Protein AF-A0A418QGT0-F1 (afdb_monomer)

Nearest PDB structures (foldseek):
  1ftt-assembly1_A  TM=4.989E-01  e=2.028E+00  Rattus norvegicus

InterPro domains:
  IPR009057 Homedomain-like superfamily [SSF46689] (1-81)

Sequence (93 aa):
KVLGLQRQTVYSWFARWESAGLAGLANAKGQGRPAILTAADTAQVQAAVRANRQQLQDVTASLRQELDRQFSPLTLKRFLKSVVASGDASATA

Foldseek 3Di:
DPPPDDPVVVVQCVVLCVVPNPVSNDDDPPPDDDQQDDPVCVVVLVVLCVVPVPCLPVSQVVCCVVVVTDDDSVSSVVVVVVVVVVVVVPPPD

Mean predicted aligned error: 8.83 Å

Structure (mmCIF, N/CA/C/O backbone):
data_AF-A0A418QGT0-F1
#
_entry.id   AF-A0A418QGT0-F1
#
loop_
_atom_site.group_PDB
_atom_site.id
_atom_site.type_symbol
_atom_site.label_atom_id
_atom_site.label_alt_id
_atom_site.label_comp_id
_atom_site.label_asym_id
_atom_site.label_entity_id
_atom_site.label_seq_id
_atom_site.pdbx_PDB_ins_code
_atom_site.Cartn_x
_atom_site.Cartn_y
_atom_site.Cartn_z
_atom_site.occupancy
_atom_site.B_iso_or_equiv
_atom_site.auth_seq_id
_atom_site.auth_comp_id
_atom_site.auth_asym_id
_atom_site.auth_atom_id
_atom_site.pdbx_PDB_model_num
ATOM 1 N N . LYS A 1 1 ? 9.875 -21.092 -27.894 1.00 68.31 1 LYS A N 1
ATOM 2 C CA . LYS A 1 1 ? 9.763 -20.530 -26.525 1.00 68.31 1 LYS A CA 1
ATOM 3 C C . LYS A 1 1 ? 11.178 -20.352 -26.004 1.00 68.31 1 LYS A C 1
ATOM 5 O O . LYS A 1 1 ? 11.988 -21.225 -26.278 1.00 68.31 1 LYS A O 1
ATOM 10 N N . VAL A 1 2 ? 11.489 -19.248 -25.335 1.00 80.56 2 VAL A N 1
ATOM 11 C CA . VAL A 1 2 ? 12.798 -19.035 -24.694 1.00 80.56 2 VAL A CA 1
ATOM 12 C C . VAL A 1 2 ? 12.538 -19.091 -23.196 1.00 80.56 2 VAL A C 1
ATOM 14 O O . VAL A 1 2 ? 11.634 -18.403 -22.736 1.00 80.56 2 VAL A O 1
ATOM 17 N N . LEU A 1 3 ? 13.239 -19.960 -22.458 1.00 86.38 3 LEU A N 1
ATOM 18 C CA . LEU A 1 3 ? 13.035 -20.152 -21.009 1.00 86.38 3 LEU A CA 1
ATOM 19 C C . LEU A 1 3 ? 11.566 -20.430 -20.616 1.00 86.38 3 LEU A C 1
ATOM 21 O O . LEU A 1 3 ? 11.062 -19.920 -19.624 1.00 86.38 3 LEU A O 1
ATOM 25 N N . GLY A 1 4 ? 10.830 -21.179 -21.445 1.00 92.19 4 GLY A N 1
ATOM 26 C CA . GLY A 1 4 ? 9.398 -21.444 -21.230 1.00 92.19 4 GLY A CA 1
ATOM 27 C C . GLY A 1 4 ? 8.460 -20.265 -21.535 1.00 92.19 4 GLY A C 1
ATOM 28 O O . GLY A 1 4 ? 7.249 -20.464 -21.615 1.00 92.19 4 GLY A O 1
ATOM 29 N N . LEU A 1 5 ? 8.997 -19.076 -21.810 1.00 93.12 5 LEU A N 1
ATOM 30 C CA . LEU A 1 5 ? 8.251 -17.859 -22.120 1.00 93.12 5 LEU A CA 1
ATOM 31 C C . LEU A 1 5 ? 8.103 -17.631 -23.633 1.00 93.12 5 LEU A C 1
ATOM 33 O O . LEU A 1 5 ? 8.797 -18.219 -24.482 1.00 93.12 5 LEU A O 1
ATOM 37 N N . GLN A 1 6 ? 7.158 -16.761 -23.985 1.00 94.12 6 GLN A N 1
ATOM 38 C CA . GLN A 1 6 ? 7.006 -16.269 -25.350 1.00 94.12 6 GLN A CA 1
ATOM 39 C C . GLN A 1 6 ? 8.143 -15.298 -25.693 1.00 94.12 6 GLN A C 1
ATOM 41 O O . GLN A 1 6 ? 8.613 -14.542 -24.846 1.00 94.12 6 GLN A O 1
ATOM 46 N N . ARG A 1 7 ? 8.568 -15.292 -26.965 1.00 93.19 7 ARG A N 1
ATOM 47 C CA . ARG A 1 7 ? 9.637 -14.398 -27.448 1.00 93.19 7 ARG A CA 1
ATOM 48 C C . ARG A 1 7 ? 9.316 -12.926 -27.176 1.00 93.19 7 ARG A C 1
ATOM 50 O O . ARG A 1 7 ? 10.207 -12.183 -26.795 1.00 93.19 7 ARG A O 1
ATOM 57 N N . GLN A 1 8 ? 8.044 -12.542 -27.295 1.00 93.50 8 GLN A N 1
ATOM 58 C CA . GLN A 1 8 ? 7.582 -11.177 -27.043 1.00 93.50 8 GLN A CA 1
ATOM 59 C C . GLN A 1 8 ? 7.890 -10.699 -25.620 1.00 93.50 8 GLN A C 1
ATOM 61 O O . GLN A 1 8 ? 8.297 -9.557 -25.427 1.00 93.50 8 GLN A O 1
ATOM 66 N N . THR A 1 9 ? 7.747 -11.579 -24.626 1.00 92.69 9 THR A N 1
ATOM 67 C CA . THR A 1 9 ? 8.079 -11.270 -23.231 1.00 92.69 9 THR A CA 1
ATOM 68 C C . THR A 1 9 ? 9.561 -10.939 -23.091 1.00 92.69 9 THR A C 1
ATOM 70 O O . THR A 1 9 ? 9.903 -9.910 -22.515 1.00 92.69 9 THR A O 1
ATOM 73 N N . VAL A 1 10 ? 10.429 -11.757 -23.692 1.00 94.00 10 VAL A N 1
ATOM 74 C CA . VAL A 1 10 ? 11.882 -11.543 -23.669 1.00 94.00 10 VAL A CA 1
ATOM 75 C C . VAL A 1 10 ? 12.248 -10.235 -24.374 1.00 94.00 10 VAL A C 1
ATOM 77 O O . VAL A 1 10 ? 12.956 -9.421 -23.791 1.00 94.00 10 VAL A O 1
ATOM 80 N N . TYR A 1 11 ? 11.696 -9.971 -25.563 1.00 94.88 11 TYR A N 1
ATOM 81 C CA . TYR A 1 11 ? 11.911 -8.701 -26.271 1.00 94.88 11 TYR A CA 1
ATOM 82 C C . TYR A 1 11 ? 11.495 -7.483 -25.441 1.00 94.88 11 TYR A C 1
ATOM 84 O O . TYR A 1 11 ? 12.224 -6.496 -25.393 1.00 94.88 11 TYR A O 1
ATOM 92 N N . SER A 1 12 ? 10.359 -7.558 -24.740 1.00 93.75 12 SER A N 1
ATOM 93 C CA . SER A 1 12 ? 9.895 -6.460 -23.885 1.00 93.75 12 SER A CA 1
ATOM 94 C C . SER A 1 12 ? 10.870 -6.149 -22.744 1.00 93.75 12 SER A C 1
ATOM 96 O O . SER A 1 12 ? 11.031 -4.988 -22.378 1.00 93.75 12 SER A O 1
ATOM 98 N N . TRP A 1 13 ? 11.546 -7.162 -22.194 1.00 94.19 13 TRP A N 1
ATOM 99 C CA . TRP A 1 13 ? 12.549 -6.964 -21.148 1.00 94.19 13 TRP A CA 1
ATOM 100 C C . TRP A 1 13 ? 13.807 -6.308 -21.700 1.00 94.19 13 TRP A C 1
ATOM 102 O O . TRP A 1 13 ? 14.288 -5.351 -21.098 1.00 94.19 13 TRP A O 1
ATOM 112 N N . PHE A 1 14 ? 14.292 -6.764 -22.858 1.00 95.75 14 PHE A N 1
ATOM 113 C CA . PHE A 1 14 ? 15.444 -6.150 -23.520 1.00 95.75 14 PHE A CA 1
ATOM 114 C C . PHE A 1 14 ? 15.180 -4.683 -23.862 1.00 95.75 14 PHE A C 1
ATOM 116 O O . PHE A 1 14 ? 15.951 -3.832 -23.440 1.00 95.75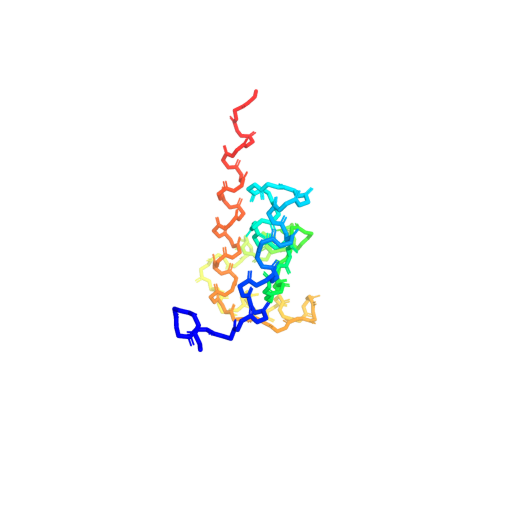 14 PHE A O 1
ATOM 123 N N . ALA A 1 15 ? 14.045 -4.357 -24.486 1.00 96.25 15 ALA A N 1
ATOM 124 C CA . ALA A 1 15 ? 13.699 -2.971 -24.815 1.00 96.25 15 ALA A CA 1
ATOM 125 C C . ALA A 1 15 ? 13.613 -2.062 -23.565 1.00 96.25 15 ALA A C 1
ATOM 127 O O . ALA A 1 15 ? 14.048 -0.907 -23.568 1.00 96.25 15 ALA A O 1
ATOM 128 N N . ARG A 1 16 ? 13.078 -2.586 -22.452 1.00 95.88 16 ARG A N 1
ATOM 129 C CA . ARG A 1 16 ? 13.030 -1.862 -21.169 1.00 95.88 16 ARG A CA 1
ATOM 130 C C . ARG A 1 16 ? 14.421 -1.662 -20.564 1.00 95.88 16 ARG A C 1
ATOM 132 O O . ARG A 1 16 ? 14.695 -0.605 -20.005 1.00 95.88 16 ARG A O 1
ATOM 139 N N . TRP A 1 17 ? 15.292 -2.659 -20.675 1.00 96.75 17 TRP A N 1
ATOM 140 C CA . TRP A 1 17 ? 16.669 -2.562 -20.205 1.00 96.75 17 TRP A CA 1
ATOM 141 C C . TRP A 1 17 ? 17.513 -1.614 -21.068 1.00 96.75 17 TRP A C 1
ATOM 143 O O . TRP A 1 17 ? 18.239 -0.795 -20.522 1.00 96.75 17 TRP A O 1
ATOM 153 N N . GLU A 1 18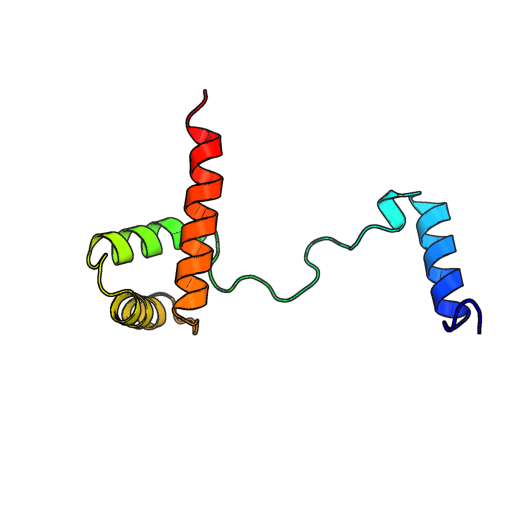 ? 17.383 -1.646 -22.393 1.00 97.44 18 GLU A N 1
ATOM 154 C CA . GLU A 1 18 ? 18.126 -0.749 -23.293 1.00 97.44 18 GLU A CA 1
AT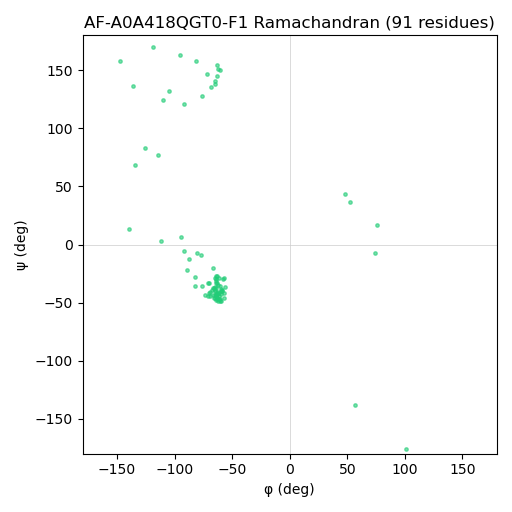OM 155 C C . GLU A 1 18 ? 17.766 0.727 -23.068 1.00 97.44 18 GLU A C 1
ATOM 157 O O . GLU A 1 18 ? 18.621 1.599 -23.185 1.00 97.44 18 GLU A O 1
ATOM 162 N N . SER A 1 19 ? 16.513 1.014 -22.703 1.00 96.44 19 SER A N 1
ATOM 163 C CA . SER A 1 19 ? 16.040 2.388 -22.480 1.00 96.44 19 SER A CA 1
ATOM 164 C C . SER A 1 19 ? 16.371 2.959 -21.098 1.00 96.44 19 SER A C 1
ATOM 166 O O . SER A 1 19 ? 16.618 4.157 -20.985 1.00 96.44 19 SER A O 1
ATOM 168 N N . ALA A 1 20 ? 16.353 2.140 -20.040 1.00 94.69 20 ALA A N 1
ATOM 169 C CA . ALA A 1 20 ? 16.474 2.624 -18.657 1.00 94.69 20 ALA A CA 1
ATOM 170 C C . ALA A 1 20 ? 17.363 1.749 -17.751 1.00 94.69 20 ALA A C 1
ATOM 172 O O . ALA A 1 20 ? 17.339 1.880 -16.523 1.00 94.69 20 ALA A O 1
ATOM 173 N N . GLY A 1 21 ? 18.140 0.832 -18.327 1.00 94.62 21 GLY A N 1
ATOM 174 C CA . GLY A 1 21 ? 19.020 -0.083 -17.605 1.00 94.62 21 GLY A CA 1
ATOM 175 C C . GLY A 1 21 ? 18.272 -0.927 -16.573 1.00 94.62 21 GLY A C 1
ATOM 176 O O . GLY A 1 21 ? 17.160 -1.409 -16.800 1.00 94.62 21 GLY A O 1
ATOM 177 N N . LEU A 1 22 ? 18.876 -1.082 -15.392 1.00 94.00 22 LEU A N 1
ATOM 178 C CA . LEU A 1 22 ? 18.278 -1.831 -14.283 1.00 94.00 22 LEU A CA 1
ATOM 179 C C . LEU A 1 22 ? 16.937 -1.227 -13.825 1.00 94.00 22 LEU A C 1
ATOM 181 O O . LEU A 1 22 ? 16.013 -1.967 -13.489 1.00 94.00 22 LEU A O 1
ATOM 185 N N . ALA A 1 23 ? 16.799 0.104 -13.855 1.00 91.94 23 ALA A N 1
ATOM 186 C CA . ALA A 1 23 ? 15.564 0.782 -13.458 1.00 91.94 23 ALA A CA 1
ATOM 187 C C . ALA A 1 23 ? 14.393 0.431 -14.390 1.00 91.94 23 ALA A C 1
ATOM 189 O O . ALA A 1 23 ? 13.260 0.295 -13.930 1.00 91.94 23 ALA A O 1
ATOM 190 N N . GLY A 1 24 ? 14.669 0.199 -15.677 1.00 92.50 24 GLY A N 1
ATOM 191 C CA . GLY A 1 24 ? 13.670 -0.232 -16.654 1.00 92.50 24 GLY A CA 1
ATOM 192 C C . GLY A 1 24 ? 13.072 -1.605 -16.358 1.00 92.50 24 GLY A C 1
ATOM 193 O O . GLY A 1 24 ? 11.920 -1.858 -16.708 1.00 92.50 24 GLY A O 1
ATOM 194 N N . LEU A 1 25 ? 13.809 -2.476 -15.667 1.00 93.69 25 LEU A N 1
ATOM 195 C CA . LEU A 1 25 ? 13.354 -3.813 -15.274 1.00 93.69 25 LEU A CA 1
ATOM 196 C C . LEU A 1 25 ? 12.597 -3.830 -13.939 1.00 93.69 25 LEU A C 1
ATOM 198 O O . LEU A 1 25 ? 11.951 -4.829 -13.626 1.00 93.69 25 LEU A O 1
ATOM 202 N N . ALA A 1 26 ? 12.635 -2.741 -13.167 1.00 91.56 26 ALA A N 1
ATOM 203 C CA . ALA A 1 26 ? 11.910 -2.651 -11.907 1.00 91.56 26 ALA A CA 1
ATOM 204 C C . ALA A 1 26 ? 10.388 -2.748 -12.116 1.00 91.56 26 ALA A C 1
ATOM 206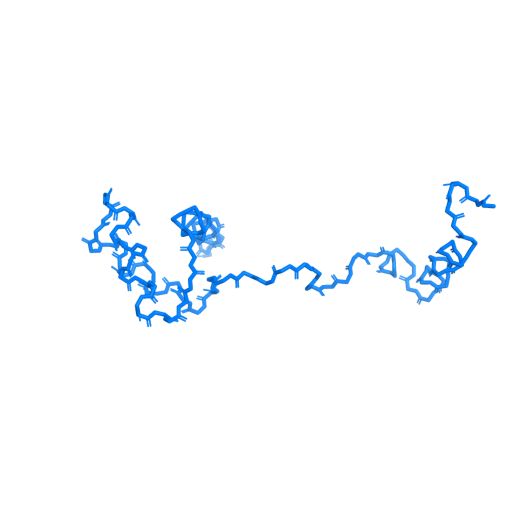 O O . ALA A 1 26 ? 9.841 -2.412 -13.174 1.00 91.56 26 ALA A O 1
ATOM 207 N N . ASN A 1 27 ? 9.679 -3.192 -11.077 1.00 89.12 27 ASN A N 1
ATOM 208 C CA . ASN A 1 27 ? 8.223 -3.110 -11.060 1.00 89.12 27 ASN A CA 1
ATOM 209 C C . ASN A 1 27 ? 7.800 -1.640 -11.062 1.00 89.12 27 ASN A C 1
ATOM 211 O O . ASN A 1 27 ? 8.379 -0.815 -10.353 1.00 89.12 27 ASN A O 1
ATOM 215 N N . ALA A 1 28 ? 6.770 -1.317 -11.841 1.00 83.56 28 ALA A N 1
ATOM 216 C CA . ALA A 1 28 ? 6.217 0.027 -11.828 1.00 83.56 28 ALA A CA 1
ATOM 217 C C . ALA A 1 28 ? 5.687 0.377 -10.425 1.00 83.56 28 ALA A C 1
ATOM 219 O O . ALA A 1 28 ? 5.242 -0.491 -9.666 1.00 83.56 28 ALA A O 1
ATOM 220 N N . LYS A 1 29 ? 5.722 1.665 -10.070 1.00 82.25 29 LYS A N 1
ATOM 221 C CA . LYS A 1 29 ? 5.109 2.138 -8.823 1.00 82.25 29 LYS A CA 1
ATOM 222 C C . LYS A 1 29 ? 3.596 1.908 -8.868 1.00 82.25 29 LYS A C 1
ATOM 224 O O . LYS A 1 29 ? 2.980 2.030 -9.922 1.00 82.25 29 LYS A O 1
ATOM 229 N N . GLY A 1 30 ? 3.005 1.584 -7.718 1.00 80.12 30 GLY A N 1
ATOM 230 C CA . GLY A 1 30 ? 1.554 1.406 -7.593 1.00 80.12 30 GLY A CA 1
ATOM 231 C C . GLY A 1 30 ? 1.009 0.098 -8.175 1.00 80.12 30 GLY A C 1
ATOM 232 O O . GLY A 1 30 ? -0.191 -0.007 -8.395 1.00 80.12 30 GLY A O 1
ATOM 233 N N . GLN A 1 31 ? 1.861 -0.898 -8.431 1.00 81.12 31 GLN A N 1
ATOM 234 C CA . GLN A 1 31 ? 1.398 -2.225 -8.838 1.00 81.12 31 GLN A CA 1
ATOM 235 C C . GLN A 1 31 ? 0.666 -2.927 -7.684 1.00 81.12 31 GLN A C 1
ATOM 237 O O . GLN A 1 31 ? 1.138 -2.935 -6.546 1.00 81.12 31 GLN A O 1
ATOM 242 N N . GLY A 1 32 ? -0.474 -3.547 -7.996 1.00 84.06 32 GLY A N 1
ATOM 243 C CA . GLY A 1 32 ? -1.310 -4.278 -7.042 1.00 84.06 32 GLY A CA 1
ATOM 244 C C . GLY A 1 32 ? -2.545 -3.508 -6.564 1.00 84.06 32 GLY A C 1
ATOM 245 O O . GLY A 1 32 ? -2.865 -2.423 -7.042 1.00 84.06 32 GLY A O 1
ATOM 246 N N . ARG A 1 33 ? -3.285 -4.110 -5.625 1.00 84.00 33 ARG A N 1
ATOM 247 C CA . ARG A 1 33 ? -4.504 -3.515 -5.063 1.00 84.00 33 ARG A CA 1
ATOM 248 C C . ARG A 1 33 ? -4.133 -2.399 -4.071 1.00 84.00 33 ARG A C 1
ATOM 250 O O . ARG A 1 33 ? -3.375 -2.686 -3.141 1.00 84.00 33 ARG A O 1
ATOM 257 N N . PRO A 1 34 ? -4.679 -1.175 -4.207 1.00 84.06 34 PRO A N 1
ATOM 258 C CA . PRO A 1 34 ? -4.411 -0.094 -3.263 1.00 84.06 34 PRO A CA 1
ATOM 259 C C . PRO A 1 34 ? -4.905 -0.445 -1.853 1.00 84.06 34 PRO A C 1
ATOM 261 O O . PRO A 1 34 ? -5.856 -1.215 -1.675 1.00 84.06 34 PRO A O 1
ATOM 264 N N . ALA A 1 35 ? -4.246 0.118 -0.840 1.00 86.75 35 ALA A N 1
ATOM 265 C CA . ALA A 1 35 ? -4.653 -0.046 0.550 1.00 86.75 35 ALA A CA 1
ATOM 266 C C . ALA A 1 35 ? -6.028 0.602 0.795 1.00 86.75 35 ALA A C 1
ATOM 268 O O . ALA A 1 35 ? -6.315 1.674 0.275 1.00 86.75 35 ALA A O 1
ATOM 269 N N . ILE A 1 36 ? -6.872 -0.054 1.598 1.00 88.75 36 ILE A N 1
ATOM 270 C CA . ILE A 1 36 ? -8.230 0.432 1.919 1.00 88.75 36 ILE A CA 1
ATOM 271 C C . ILE A 1 36 ? -8.184 1.586 2.935 1.00 88.75 36 ILE A C 1
ATOM 273 O O . ILE A 1 36 ? -8.993 2.509 2.876 1.00 88.75 36 ILE A O 1
ATOM 277 N N . LEU A 1 37 ? -7.231 1.511 3.868 1.00 88.88 37 LEU A N 1
ATOM 278 C CA . LEU A 1 37 ? -6.925 2.555 4.840 1.00 88.88 37 LEU A CA 1
ATOM 279 C C . LEU A 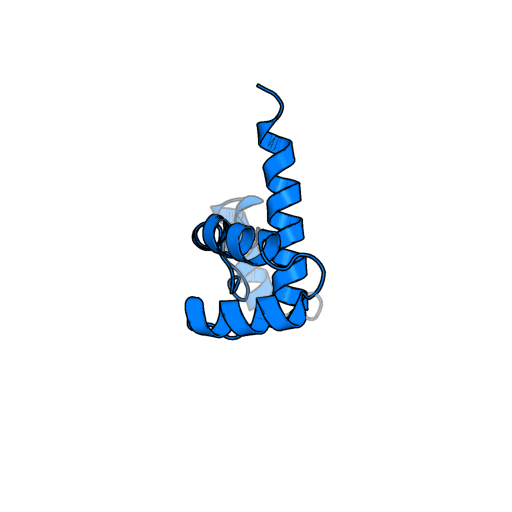1 37 ? -5.630 3.244 4.413 1.00 88.88 37 LEU A C 1
ATOM 281 O O . LEU A 1 37 ? -4.645 2.579 4.080 1.00 88.88 37 LEU A O 1
ATOM 285 N N . THR A 1 38 ? -5.653 4.568 4.414 1.00 88.25 38 THR A N 1
ATOM 286 C CA . THR A 1 38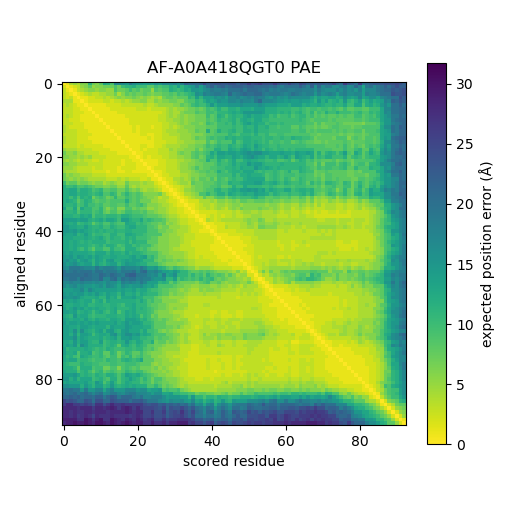 ? -4.582 5.436 3.925 1.00 88.25 38 THR A CA 1
ATOM 287 C C . THR A 1 38 ? -4.044 6.316 5.048 1.00 88.25 38 THR A C 1
ATOM 289 O O . THR A 1 38 ? -4.628 6.394 6.126 1.00 88.25 38 THR A O 1
ATOM 292 N N . ALA A 1 39 ? -2.929 7.009 4.808 1.00 85.38 39 ALA A N 1
ATOM 293 C CA . ALA A 1 39 ? -2.325 7.893 5.805 1.00 85.38 39 ALA A CA 1
ATOM 294 C C . ALA A 1 39 ? -3.281 9.002 6.293 1.00 85.38 39 ALA A C 1
ATOM 296 O O . ALA A 1 39 ? -3.202 9.391 7.456 1.00 85.38 39 ALA A O 1
ATOM 297 N N . ALA A 1 40 ? -4.217 9.454 5.450 1.00 86.25 40 ALA A N 1
ATOM 298 C CA . ALA A 1 40 ? -5.239 10.433 5.823 1.00 86.25 40 ALA A CA 1
ATOM 299 C C . ALA A 1 40 ? -6.194 9.910 6.913 1.00 86.25 40 ALA A C 1
ATOM 301 O O . ALA A 1 40 ? -6.638 10.670 7.769 1.00 86.25 40 ALA A O 1
ATOM 302 N N . ASP A 1 41 ? -6.440 8.598 6.938 1.00 86.69 41 ASP A N 1
ATOM 303 C CA . ASP A 1 41 ? -7.362 7.960 7.881 1.00 86.69 41 ASP A CA 1
ATOM 304 C C . ASP A 1 41 ? -6.711 7.744 9.266 1.00 86.69 41 ASP A C 1
ATOM 306 O O . ASP A 1 41 ? -7.375 7.355 10.226 1.00 86.69 41 ASP A O 1
ATOM 310 N N . THR A 1 42 ? -5.403 8.008 9.404 1.00 88.19 42 THR A N 1
ATOM 311 C CA . THR A 1 42 ? -4.623 7.708 10.618 1.00 88.19 42 THR A CA 1
ATOM 312 C C . THR A 1 42 ? -5.193 8.374 11.864 1.00 88.19 42 THR A C 1
ATOM 314 O O . THR A 1 42 ? -5.335 7.715 12.893 1.00 88.19 42 THR A O 1
ATOM 317 N N . ALA A 1 43 ? -5.535 9.663 11.787 1.00 86.12 43 ALA A N 1
ATOM 318 C CA . ALA A 1 43 ? -6.026 10.415 12.940 1.00 86.12 43 ALA A CA 1
ATOM 319 C C . ALA A 1 43 ? -7.371 9.867 13.446 1.00 86.12 43 ALA A C 1
ATOM 321 O O . ALA A 1 43 ? -7.537 9.643 14.646 1.00 86.12 43 ALA A O 1
ATOM 322 N N . GLN A 1 44 ? -8.297 9.581 12.526 1.00 86.62 44 GLN A N 1
ATOM 323 C CA . GLN A 1 44 ? -9.613 9.027 12.853 1.00 86.62 44 GLN A CA 1
ATOM 324 C C . GLN A 1 44 ? -9.493 7.613 13.430 1.00 86.62 44 GLN A C 1
ATOM 326 O O . GLN A 1 44 ? -10.038 7.322 14.495 1.00 86.62 44 GLN A O 1
ATOM 331 N N . VAL A 1 45 ? -8.686 6.756 12.797 1.00 87.69 45 VAL A N 1
ATOM 332 C CA . VAL A 1 45 ? -8.444 5.391 13.278 1.00 87.69 45 VAL A CA 1
ATOM 333 C C . VAL A 1 45 ? -7.807 5.391 14.672 1.00 87.69 45 VAL A C 1
ATOM 335 O O . VAL A 1 45 ? -8.205 4.604 15.530 1.00 87.69 45 VAL A O 1
ATOM 338 N N . GLN A 1 46 ? -6.839 6.274 14.938 1.00 87.06 46 GLN A N 1
ATOM 339 C CA . GLN A 1 46 ? -6.223 6.378 16.263 1.00 87.06 46 GLN A CA 1
ATOM 340 C C . GLN A 1 46 ? -7.216 6.842 17.333 1.00 87.06 46 GLN A C 1
ATOM 342 O O . GLN A 1 46 ? -7.185 6.310 18.444 1.00 87.06 46 GLN A O 1
ATOM 347 N N . ALA A 1 47 ? -8.092 7.799 17.019 1.00 86.88 47 ALA A N 1
ATOM 348 C CA . ALA A 1 47 ? -9.126 8.259 17.943 1.00 86.88 47 ALA A CA 1
ATOM 349 C C . ALA A 1 47 ? -10.102 7.123 18.300 1.00 86.88 47 ALA A C 1
ATOM 351 O O . ALA A 1 47 ? -10.304 6.841 19.484 1.00 86.88 47 ALA A O 1
ATOM 352 N N . ALA A 1 48 ? -10.606 6.400 17.296 1.00 85.94 48 ALA A N 1
ATOM 353 C CA . ALA A 1 48 ? -11.518 5.272 17.494 1.00 85.94 48 ALA A CA 1
ATOM 354 C C . ALA A 1 48 ? -10.874 4.127 18.303 1.00 85.94 48 ALA A C 1
ATOM 356 O O . ALA A 1 48 ? -11.489 3.561 19.209 1.00 85.94 48 ALA A O 1
ATOM 357 N N . VAL A 1 49 ? -9.599 3.814 18.039 1.00 86.31 49 VAL A N 1
ATOM 358 C CA . VAL A 1 49 ? -8.860 2.773 18.777 1.00 86.31 49 VAL A CA 1
ATOM 359 C C . VAL A 1 49 ? -8.531 3.201 20.210 1.00 86.31 49 VAL A C 1
ATOM 361 O O . VAL A 1 49 ? -8.507 2.352 21.100 1.00 86.31 49 VAL A O 1
ATOM 364 N N . ARG A 1 50 ? -8.287 4.492 20.471 1.00 85.56 50 ARG A N 1
ATOM 365 C CA . ARG A 1 50 ? -8.081 4.995 21.842 1.00 85.56 50 ARG A CA 1
ATOM 366 C C . ARG A 1 50 ? -9.348 4.883 22.684 1.00 85.56 50 ARG A C 1
ATOM 368 O O . ARG A 1 50 ? -9.232 4.549 23.859 1.00 85.56 50 ARG A O 1
ATOM 375 N N . ALA A 1 51 ? -10.516 5.117 22.087 1.00 82.62 51 ALA A N 1
ATOM 376 C CA . ALA A 1 51 ? -11.795 4.975 22.774 1.00 82.62 51 ALA A CA 1
ATOM 377 C C . ALA A 1 51 ? -12.066 3.518 23.190 1.00 82.62 51 ALA A C 1
ATOM 379 O O . ALA A 1 51 ? -12.456 3.279 24.326 1.00 82.62 51 ALA A O 1
ATOM 380 N N . ASN A 1 52 ? -11.791 2.541 22.313 1.00 79.12 52 ASN A N 1
ATOM 381 C CA . ASN A 1 52 ? -12.092 1.124 22.561 1.00 79.12 52 ASN A CA 1
ATOM 382 C C . ASN A 1 52 ? -10.920 0.192 22.198 1.00 79.12 52 ASN A C 1
ATOM 384 O O . ASN A 1 52 ? -10.982 -0.618 21.273 1.00 79.12 52 ASN A O 1
ATOM 388 N N . ARG A 1 53 ? -9.823 0.273 22.964 1.00 74.56 53 ARG A N 1
ATOM 389 C CA . ARG A 1 53 ? -8.551 -0.416 22.651 1.00 74.56 53 ARG A CA 1
ATOM 390 C C . ARG A 1 53 ? -8.624 -1.948 22.662 1.00 74.56 53 ARG A C 1
ATOM 392 O O . ARG A 1 53 ? -7.842 -2.598 21.972 1.00 74.56 53 ARG A O 1
ATOM 399 N N . GLN A 1 54 ? -9.511 -2.528 23.470 1.00 79.38 54 GLN A N 1
ATOM 400 C CA . GLN A 1 54 ? -9.570 -3.979 23.701 1.00 79.38 54 GLN A CA 1
ATOM 401 C C . GLN A 1 54 ? -10.484 -4.714 22.706 1.00 79.38 54 GLN A C 1
ATOM 403 O O . GLN A 1 54 ? -10.298 -5.907 22.470 1.00 79.38 54 GLN A O 1
ATOM 408 N N . GLN A 1 55 ? -11.431 -4.010 22.079 1.00 85.75 55 GLN A N 1
ATOM 409 C CA . GLN A 1 55 ? -12.470 -4.597 21.230 1.00 85.75 55 GLN A CA 1
ATOM 410 C C . GLN A 1 55 ? -12.311 -4.157 19.769 1.00 85.75 55 GLN A C 1
ATOM 412 O O . GLN A 1 55 ? -13.027 -3.307 19.246 1.00 85.75 55 GLN A O 1
ATOM 417 N N . LEU A 1 56 ? -11.346 -4.766 19.072 1.00 83.38 56 LEU A N 1
ATOM 418 C CA . LEU A 1 56 ? -11.015 -4.394 17.689 1.00 83.38 56 LEU A CA 1
ATOM 419 C C . LEU A 1 56 ? -12.162 -4.628 16.691 1.00 83.38 56 LEU A C 1
ATOM 421 O O . LEU A 1 56 ? -12.198 -3.981 15.645 1.00 83.38 56 LEU A O 1
ATOM 425 N N . GLN A 1 57 ? -13.054 -5.581 16.969 1.00 85.38 57 GLN A N 1
ATOM 426 C CA . GLN A 1 57 ? -14.190 -5.882 16.094 1.00 85.38 57 GLN A CA 1
ATOM 427 C C . GLN A 1 57 ? -15.215 -4.747 16.115 1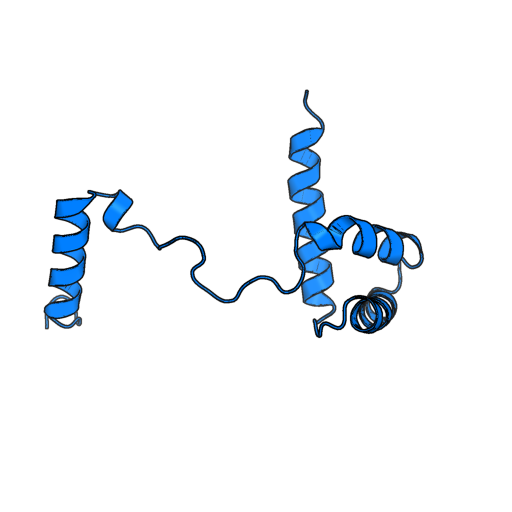.00 85.38 57 GLN A C 1
ATOM 429 O O . GLN A 1 57 ? -15.620 -4.291 15.047 1.00 85.38 57 GLN A O 1
ATOM 434 N N . ASP A 1 58 ? -15.528 -4.235 17.303 1.00 86.56 58 ASP A N 1
ATOM 435 C CA . ASP A 1 58 ? -16.472 -3.133 17.490 1.00 86.56 58 ASP A CA 1
ATOM 436 C C . ASP A 1 58 ? -15.915 -1.840 16.891 1.00 86.56 58 ASP A C 1
ATOM 438 O O . ASP A 1 58 ? -16.586 -1.185 16.098 1.00 86.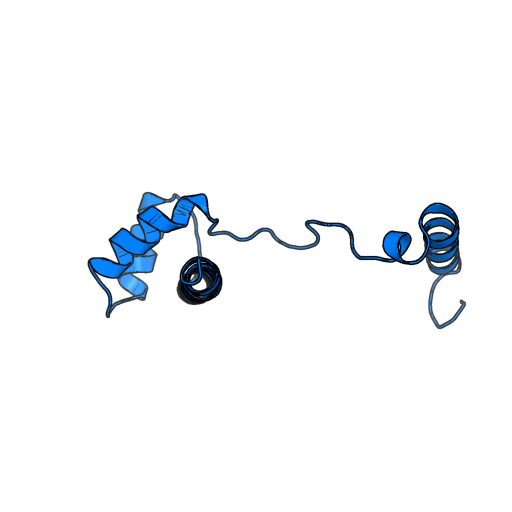56 58 ASP A O 1
ATOM 442 N N . VAL A 1 59 ? -14.625 -1.556 17.115 1.00 88.50 59 VAL A N 1
ATOM 443 C CA . VAL A 1 59 ? -13.932 -0.433 16.455 1.00 88.50 59 VAL A CA 1
ATOM 444 C C . VAL A 1 59 ? -13.966 -0.565 14.930 1.00 88.50 59 VAL A C 1
ATOM 446 O O . VAL A 1 59 ? -14.163 0.419 14.221 1.00 88.50 59 VAL A O 1
ATOM 449 N N . THR A 1 60 ? -13.796 -1.780 14.399 1.00 88.56 60 THR A N 1
ATOM 450 C CA . THR A 1 60 ? -13.889 -2.018 12.951 1.00 88.56 60 THR A CA 1
ATOM 451 C C . THR A 1 60 ? -15.305 -1.750 12.439 1.00 88.56 60 THR A C 1
ATOM 453 O O . THR A 1 60 ? -15.453 -1.211 11.346 1.00 88.56 60 THR A O 1
ATOM 456 N N . ALA A 1 61 ? -16.344 -2.119 13.192 1.00 89.31 61 ALA A N 1
ATOM 457 C CA . ALA A 1 61 ? -17.730 -1.863 12.814 1.00 89.31 61 ALA A CA 1
ATOM 458 C C . ALA A 1 61 ? -18.039 -0.359 12.776 1.00 89.31 61 ALA A C 1
ATOM 460 O O . ALA A 1 61 ? -18.568 0.112 11.770 1.00 89.31 61 ALA A O 1
ATOM 461 N N . SER A 1 62 ? -17.629 0.393 13.802 1.00 88.00 62 SER A N 1
ATOM 462 C CA . SER A 1 62 ? -17.783 1.854 13.844 1.00 88.00 62 SER A CA 1
ATOM 463 C C . SER A 1 62 ? -17.036 2.537 12.698 1.00 88.00 62 SER A C 1
ATOM 465 O O . SER A 1 62 ? -17.625 3.302 11.940 1.00 88.00 62 SER A O 1
ATOM 467 N N . LEU A 1 63 ? -15.768 2.178 12.470 1.00 89.94 63 LEU A N 1
ATOM 468 C CA . LEU A 1 63 ? -14.973 2.776 11.395 1.00 89.94 63 LEU A CA 1
ATOM 469 C C . LEU A 1 63 ? -15.503 2.452 9.992 1.00 89.94 63 LEU A C 1
ATOM 471 O O . LEU A 1 63 ? -15.309 3.244 9.076 1.00 89.94 63 LEU A O 1
ATOM 475 N N . ARG A 1 64 ? -16.167 1.306 9.788 1.00 92.75 64 ARG A N 1
ATOM 476 C CA . ARG A 1 64 ? -16.827 1.009 8.504 1.00 92.75 64 ARG A CA 1
ATOM 477 C C . ARG A 1 64 ? -17.959 1.988 8.213 1.00 92.75 64 ARG A C 1
ATOM 479 O O . ARG A 1 64 ? -18.141 2.342 7.054 1.00 92.75 64 ARG A O 1
ATOM 486 N N . GLN A 1 65 ? -18.699 2.390 9.247 1.00 88.69 65 GLN A N 1
ATOM 487 C CA . GLN A 1 65 ? -19.790 3.358 9.137 1.00 88.69 65 GLN A CA 1
ATOM 488 C C . GLN A 1 65 ? -19.248 4.777 8.940 1.00 88.69 65 GLN A C 1
ATOM 490 O O . GLN A 1 65 ? -19.732 5.495 8.075 1.00 88.69 65 GLN A O 1
ATOM 495 N N . GLU A 1 66 ? -18.216 5.160 9.694 1.00 87.94 66 GLU A N 1
ATOM 496 C CA . GLU A 1 66 ? -17.619 6.501 9.621 1.00 87.94 66 GLU A CA 1
ATOM 497 C C . GLU A 1 66 ? -16.875 6.759 8.302 1.00 87.94 66 GLU A C 1
ATOM 499 O O . GLU A 1 66 ? -16.976 7.845 7.737 1.00 87.94 66 GLU A O 1
ATOM 504 N N . LEU A 1 67 ? -16.127 5.767 7.802 1.00 86.62 67 LEU A N 1
ATOM 505 C CA . LEU A 1 67 ? -15.301 5.902 6.595 1.00 86.62 67 LEU A CA 1
ATOM 506 C C . LEU A 1 67 ? -16.029 5.497 5.306 1.00 86.62 67 LEU A C 1
ATOM 508 O O . LEU A 1 67 ? -15.432 5.614 4.237 1.00 86.62 67 LEU A O 1
ATOM 512 N N . ASP A 1 68 ? -17.253 4.968 5.405 1.00 88.75 68 ASP A N 1
ATOM 513 C CA . ASP A 1 68 ? -18.014 4.352 4.306 1.00 88.75 68 ASP A CA 1
ATOM 514 C C . ASP A 1 68 ? -17.179 3.342 3.487 1.00 88.75 68 ASP A C 1
ATOM 516 O O . ASP A 1 68 ? -17.141 3.321 2.255 1.00 88.75 68 ASP A O 1
ATOM 520 N N . ARG A 1 69 ? -16.403 2.508 4.192 1.00 88.44 69 ARG A N 1
ATOM 521 C CA . ARG A 1 69 ? -15.477 1.541 3.581 1.00 88.44 69 ARG A CA 1
ATOM 522 C C . ARG A 1 69 ? -15.559 0.193 4.261 1.00 88.44 69 ARG A C 1
ATOM 524 O O . ARG A 1 69 ? -15.485 0.078 5.480 1.00 88.44 69 ARG A O 1
ATOM 531 N N . GLN A 1 70 ? -15.577 -0.865 3.456 1.00 90.38 70 GLN A N 1
ATOM 532 C CA . GLN A 1 70 ? -15.535 -2.233 3.961 1.00 90.38 70 GLN A CA 1
ATOM 533 C C . GLN A 1 70 ? -14.103 -2.762 4.066 1.00 90.38 70 GLN A C 1
ATOM 535 O O . GLN A 1 70 ? -13.382 -2.890 3.075 1.00 90.38 70 GLN A O 1
ATOM 540 N N . PHE A 1 71 ? -13.698 -3.139 5.277 1.00 91.06 71 PHE A N 1
ATOM 541 C CA . PHE A 1 71 ? -12.426 -3.810 5.535 1.00 91.06 71 PHE A CA 1
ATOM 542 C C . PHE A 1 71 ? -12.525 -4.783 6.710 1.00 91.06 71 PHE A C 1
ATOM 544 O O . PHE A 1 71 ? -13.410 -4.686 7.556 1.00 91.06 71 PHE A O 1
ATOM 551 N N . SER A 1 72 ? -11.617 -5.757 6.757 1.00 92.00 72 SER A N 1
ATOM 552 C CA . SER A 1 72 ? -11.561 -6.748 7.836 1.00 92.00 72 SER A CA 1
ATOM 553 C C . SER A 1 72 ? -10.842 -6.199 9.080 1.00 92.00 72 SER A C 1
ATOM 555 O O . SER A 1 72 ? -9.980 -5.326 8.939 1.00 92.00 72 SER A O 1
ATOM 557 N N . PRO A 1 73 ? -11.075 -6.764 10.280 1.00 89.62 73 PRO A N 1
ATOM 558 C CA . PRO A 1 73 ? -10.279 -6.430 11.466 1.00 89.62 73 PRO A CA 1
ATOM 559 C C . PRO A 1 73 ? -8.772 -6.679 11.270 1.00 89.62 73 PRO A C 1
ATOM 561 O O . PRO A 1 73 ? -7.933 -5.983 11.839 1.00 89.62 73 PRO A O 1
ATOM 564 N N . LEU A 1 74 ? -8.398 -7.638 10.410 1.00 91.25 74 LEU A N 1
ATOM 565 C CA . LEU A 1 74 ? -7.000 -7.876 10.035 1.00 91.25 74 LEU A CA 1
ATOM 566 C C . LEU A 1 74 ? -6.406 -6.705 9.245 1.00 91.25 74 LEU A C 1
ATOM 568 O O . LEU A 1 74 ? -5.238 -6.373 9.447 1.00 91.25 74 LEU A O 1
ATOM 572 N N . THR A 1 75 ? -7.190 -6.068 8.373 1.00 91.81 75 THR A N 1
ATOM 573 C CA . THR A 1 75 ? -6.780 -4.849 7.662 1.00 91.81 75 THR A CA 1
ATOM 574 C C . THR A 1 75 ? -6.497 -3.724 8.653 1.00 91.81 75 THR A C 1
ATOM 576 O O . THR A 1 75 ? -5.450 -3.089 8.552 1.00 91.81 75 THR A O 1
ATOM 579 N N . LEU A 1 76 ? -7.367 -3.541 9.654 1.00 90.44 76 LEU A N 1
ATOM 580 C CA . LEU A 1 76 ? -7.170 -2.557 10.720 1.00 90.44 76 LEU A CA 1
ATOM 581 C C . LEU A 1 76 ? -5.888 -2.842 11.516 1.00 90.44 76 LEU A C 1
ATOM 583 O O . LEU A 1 76 ? -5.057 -1.957 11.695 1.00 90.44 76 LEU A O 1
ATOM 587 N N . LYS A 1 77 ? -5.661 -4.099 11.916 1.00 89.94 77 LYS A N 1
ATOM 588 C CA . LYS A 1 77 ? -4.434 -4.506 12.622 1.00 89.94 77 LYS A CA 1
ATOM 589 C C . LYS A 1 77 ? -3.168 -4.250 11.795 1.00 89.94 77 LYS A C 1
ATOM 591 O O . LYS A 1 77 ? -2.171 -3.773 12.336 1.00 89.94 77 LYS A O 1
ATOM 596 N N . ARG A 1 78 ? -3.190 -4.560 10.492 1.00 90.88 78 ARG A N 1
ATOM 597 C CA . ARG A 1 78 ? -2.069 -4.281 9.573 1.00 90.88 78 ARG A CA 1
ATOM 598 C C . ARG A 1 78 ? -1.809 -2.781 9.452 1.00 90.88 78 ARG A C 1
ATOM 600 O O . ARG A 1 78 ? -0.652 -2.381 9.513 1.00 90.88 78 ARG A O 1
ATOM 607 N N . PHE A 1 79 ? -2.868 -1.982 9.343 1.00 90.94 79 PHE A N 1
ATOM 608 C CA . PHE A 1 79 ? -2.774 -0.527 9.275 1.00 90.94 79 PHE A CA 1
ATOM 609 C C . PHE A 1 79 ? -2.181 0.072 10.558 1.00 90.94 79 PHE A C 1
ATOM 611 O O . PHE A 1 79 ? -1.241 0.859 10.500 1.00 90.94 79 PHE A O 1
ATOM 618 N N . LEU A 1 80 ? -2.637 -0.375 11.732 1.00 89.31 80 LEU A N 1
ATOM 619 C CA . LEU A 1 80 ? -2.058 0.049 13.011 1.00 89.31 80 LEU A CA 1
ATOM 620 C C . LEU A 1 80 ? -0.570 -0.311 13.113 1.00 89.31 80 LEU A C 1
ATOM 622 O O . LEU A 1 80 ? 0.228 0.502 13.570 1.00 89.31 80 LEU A O 1
ATOM 626 N N . LYS A 1 81 ? -0.175 -1.495 12.628 1.00 88.88 81 LYS A N 1
ATOM 627 C CA . LYS A 1 81 ? 1.240 -1.888 12.579 1.00 88.88 81 LYS A CA 1
ATOM 628 C C . LYS A 1 81 ? 2.058 -0.977 11.659 1.00 88.88 81 LYS A C 1
ATOM 630 O O . LYS A 1 81 ? 3.167 -0.610 12.035 1.00 88.88 81 LYS A O 1
ATOM 635 N N . SER A 1 82 ? 1.538 -0.605 10.484 1.00 87.44 82 SER A N 1
ATOM 636 C CA . SER A 1 82 ? 2.242 0.332 9.596 1.00 87.44 82 SER A CA 1
ATOM 637 C C . SER A 1 82 ? 2.371 1.725 10.207 1.00 87.44 82 SER A C 1
ATOM 639 O O . SER A 1 82 ? 3.419 2.337 10.068 1.00 87.44 82 SER A O 1
ATOM 641 N N . VAL A 1 83 ? 1.355 2.195 10.938 1.00 85.31 83 VAL A N 1
ATOM 642 C CA . VAL A 1 83 ? 1.396 3.496 11.624 1.00 85.31 83 VAL A CA 1
ATOM 643 C C . VAL A 1 83 ? 2.483 3.521 12.703 1.00 85.31 83 VAL A C 1
ATOM 645 O O . VAL A 1 83 ? 3.231 4.489 12.778 1.00 85.31 83 VAL A O 1
ATOM 648 N N . VAL A 1 84 ? 2.618 2.452 13.497 1.00 82.50 84 VAL A N 1
ATOM 649 C CA . VAL A 1 84 ? 3.695 2.340 14.500 1.00 82.50 84 VAL A CA 1
ATOM 650 C C . VAL A 1 84 ? 5.069 2.295 13.830 1.00 82.50 84 VAL A C 1
ATOM 652 O O . VAL A 1 84 ? 5.945 3.068 14.195 1.00 82.50 84 VAL A O 1
ATOM 655 N N . ALA A 1 85 ? 5.236 1.461 12.798 1.00 75.00 85 ALA A N 1
ATOM 656 C CA . ALA A 1 85 ? 6.505 1.346 12.078 1.00 75.00 85 ALA A CA 1
ATOM 657 C C . ALA A 1 85 ? 6.948 2.661 11.407 1.00 75.00 85 ALA A C 1
ATOM 659 O O . ALA A 1 85 ? 8.141 2.889 11.235 1.00 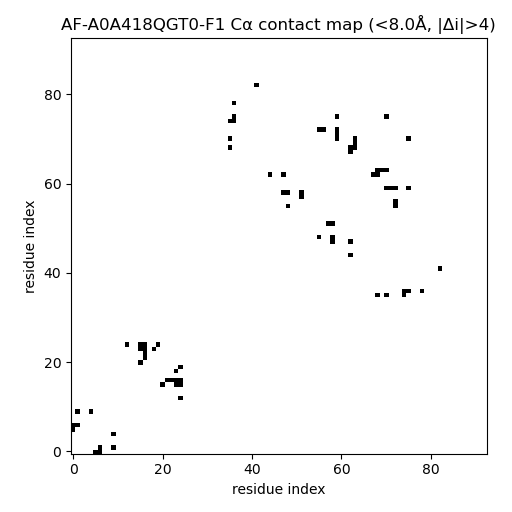75.00 85 ALA A O 1
ATOM 660 N N . SER A 1 86 ? 6.003 3.527 11.024 1.00 62.16 86 SER A N 1
ATOM 661 C CA . SER A 1 86 ? 6.301 4.870 10.514 1.00 62.16 86 SER A CA 1
ATOM 662 C C . SER A 1 86 ? 6.539 5.905 11.622 1.00 62.16 86 SER A C 1
ATOM 664 O O . SER A 1 86 ? 7.281 6.852 11.392 1.00 62.16 86 SER A O 1
ATOM 666 N N . GLY A 1 87 ? 5.943 5.736 12.807 1.00 56.78 87 GLY A N 1
ATOM 667 C CA . GLY A 1 87 ? 6.107 6.642 13.951 1.00 56.78 87 GLY A CA 1
ATOM 668 C C . GLY A 1 87 ? 7.498 6.591 14.592 1.00 56.78 87 GLY A C 1
ATOM 669 O O . GLY A 1 87 ? 8.010 7.628 15.006 1.00 56.78 87 GLY A O 1
ATOM 670 N N . ASP A 1 88 ? 8.151 5.426 14.588 1.00 46.47 88 ASP A N 1
ATOM 671 C CA . ASP A 1 88 ? 9.524 5.282 15.100 1.00 46.47 88 ASP A CA 1
ATOM 672 C C . ASP A 1 88 ? 10.564 6.034 14.244 1.00 46.47 88 ASP A C 1
ATOM 674 O O . ASP A 1 88 ? 11.632 6.387 14.735 1.00 46.47 88 ASP A O 1
ATOM 678 N N . ALA A 1 89 ? 10.248 6.358 12.983 1.00 46.72 89 ALA A N 1
ATOM 679 C CA . ALA A 1 89 ? 11.133 7.132 12.109 1.00 46.72 89 ALA A CA 1
ATOM 680 C C . ALA A 1 89 ? 11.141 8.645 12.413 1.00 46.72 89 ALA A C 1
ATOM 682 O O . ALA A 1 89 ? 11.956 9.371 11.850 1.00 46.72 89 ALA A O 1
ATOM 683 N N . SER A 1 90 ? 10.242 9.141 13.273 1.00 40.84 90 SER A N 1
ATOM 684 C CA . SER A 1 90 ? 10.127 10.573 13.606 1.00 40.84 90 SER A CA 1
ATOM 685 C C . SER A 1 90 ? 10.534 10.919 15.044 1.00 40.84 90 SER A C 1
ATOM 687 O O . SER A 1 90 ? 10.437 12.080 15.427 1.00 40.84 90 SER A O 1
ATOM 689 N N . ALA A 1 91 ? 11.004 9.949 15.837 1.00 37.22 91 ALA A N 1
ATOM 690 C CA . ALA A 1 91 ? 11.445 10.163 17.223 1.00 37.22 91 ALA A CA 1
ATOM 691 C C . ALA A 1 91 ? 12.963 10.411 17.375 1.00 37.22 91 ALA A C 1
ATOM 693 O O . ALA A 1 91 ? 13.464 10.495 18.494 1.00 37.22 91 ALA A O 1
ATOM 694 N N . THR A 1 92 ? 13.701 10.546 16.269 1.00 35.38 92 THR A N 1
ATOM 695 C CA . THR A 1 92 ? 15.127 10.910 16.261 1.00 35.38 92 THR A CA 1
ATOM 696 C C . THR A 1 92 ? 15.351 12.129 15.365 1.00 35.38 92 THR A C 1
ATOM 698 O O . THR A 1 92 ? 15.685 11.982 14.189 1.00 35.38 92 THR A O 1
ATOM 701 N N . ALA A 1 93 ? 15.127 13.323 15.909 1.00 30.09 93 ALA A N 1
ATOM 702 C CA . ALA A 1 93 ? 15.633 14.591 15.386 1.00 30.09 93 ALA A CA 1
ATOM 703 C C . ALA A 1 93 ? 15.805 15.574 16.547 1.00 30.09 93 ALA A C 1
ATOM 705 O O . ALA A 1 93 ? 14.861 15.666 17.365 1.00 30.09 93 ALA A O 1
#

Secondary structure (DSSP, 8-state):
-BTTB-HHHHHHHHHHHHHHHHHHHSPPTT-SPPPSS-GGGHHHHHHHHHHTTT-HHHHHHHHHHHTT----HHHHHHHHHHHHHHHGGGS--

pLDDT: mean 84.61, std 13.64, range [30.09, 97.44]

Organism: NCBI:txid2029981

Solvent-accessible surface area (backbone atoms only — not comparable to full-atom values): 5786 Å² total; per-residue (Å²): 113,56,95,87,35,57,62,67,60,55,51,53,51,50,58,30,29,77,74,46,42,75,68,40,69,50,80,66,86,83,73,73,84,78,74,92,73,52,83,84,48,46,66,61,53,51,52,48,39,65,78,40,71,87,44,56,63,60,43,42,54,53,48,29,66,76,67,74,44,93,75,54,58,67,54,52,53,51,50,54,50,51,52,51,68,56,51,67,72,69,78,76,126

Radius of gyration: 20.78 Å; Cα contacts (8 Å, |Δi|>4): 41; chains: 1; bounding box: 39×36×51 Å